Protein AF-A0AAD9F139-F1 (afdb_monomer)

Sequence (70 aa):
MASGKVCFLATLCSLVILSTFIGSTQSASCCLRYTSRRLPCQRLLGYAVQTIKTSCDINAIIERRKKNQP

Nearest PDB structures (foldseek):
  1ha6-assembly1_A  TM=6.336E-01  e=4.514E-02  Mus musculus
  4r9w-assembly1_B-2  TM=7.404E-01  e=1.340E+00  Homo sapiens
  6wzm-assembly1_E  TM=6.948E-01  e=1.340E+00  Homo sapiens
  1o7y-assembly1_A  TM=7.528E-01  e=2.012E+00  Homo sapiens
  5l7m-assembly1_A  TM=6.381E-01  e=6.821E+00  Mus musculus

Structure (mmCIF, N/CA/C/O backbone):
data_AF-A0AAD9F139-F1
#
_entry.id   AF-A0AAD9F139-F1
#
loop_
_atom_site.group_PDB
_atom_site.id
_atom_site.type_symbol
_atom_site.label_atom_id
_atom_site.label_alt_id
_atom_site.label_comp_id
_atom_site.label_asym_id
_atom_site.label_entity_id
_atom_site.label_seq_id
_atom_site.pdbx_PDB_ins_code
_atom_site.Cartn_x
_atom_site.Cartn_y
_atom_site.Cartn_z
_atom_site.occupancy
_atom_site.B_iso_or_equiv
_atom_site.auth_seq_id
_atom_site.auth_comp_id
_atom_site.auth_asym_id
_atom_site.auth_atom_id
_atom_site.pdbx_PDB_model_num
ATOM 1 N N . MET A 1 1 ? 29.708 22.958 -35.367 1.00 47.03 1 MET A N 1
ATOM 2 C CA . MET A 1 1 ? 28.672 23.013 -34.307 1.00 47.03 1 MET A CA 1
ATOM 3 C C . MET A 1 1 ? 27.600 21.938 -34.538 1.00 47.03 1 MET A C 1
ATOM 5 O O . MET A 1 1 ? 26.437 22.257 -34.723 1.00 47.03 1 MET A O 1
ATOM 9 N N . ALA A 1 2 ? 27.982 20.655 -34.558 1.00 54.88 2 ALA A N 1
ATOM 10 C CA . ALA A 1 2 ? 27.038 19.535 -34.734 1.00 54.88 2 ALA A CA 1
ATOM 11 C C . ALA A 1 2 ? 26.891 18.687 -33.455 1.00 54.88 2 ALA A C 1
ATOM 13 O O . ALA A 1 2 ? 25.825 18.141 -33.192 1.00 54.88 2 ALA A O 1
ATOM 14 N N . SER A 1 3 ? 27.934 18.659 -32.615 1.00 61.84 3 SER A N 1
ATOM 15 C CA . SER A 1 3 ? 27.994 17.860 -31.383 1.00 61.84 3 SER A CA 1
ATOM 16 C C . SER A 1 3 ? 26.988 18.313 -30.310 1.00 61.84 3 SER A C 1
ATOM 18 O O . SER A 1 3 ? 26.309 17.491 -29.704 1.00 61.84 3 SER A O 1
ATOM 20 N N . GLY A 1 4 ? 26.778 19.627 -30.149 1.00 70.06 4 GLY A N 1
ATOM 21 C CA . GLY A 1 4 ? 25.870 20.163 -29.124 1.00 70.06 4 GLY A CA 1
ATOM 22 C C . GLY A 1 4 ? 24.409 19.735 -29.297 1.00 70.06 4 GLY A C 1
ATOM 23 O O . GLY A 1 4 ? 23.729 19.477 -28.311 1.00 70.06 4 GLY A O 1
ATOM 24 N N . LYS A 1 5 ? 23.939 19.587 -30.544 1.00 71.62 5 LYS A N 1
ATOM 25 C CA . LYS A 1 5 ? 22.550 19.194 -30.836 1.00 71.62 5 LYS A CA 1
ATOM 26 C C . LYS A 1 5 ? 22.308 17.706 -30.576 1.00 71.62 5 LYS A C 1
ATOM 28 O O . LYS A 1 5 ? 21.228 17.340 -30.127 1.00 71.62 5 LYS A O 1
ATOM 33 N N . VAL A 1 6 ? 23.330 16.877 -30.798 1.00 77.50 6 VAL A N 1
ATOM 34 C CA . VAL A 1 6 ? 23.308 15.438 -30.491 1.00 77.50 6 VAL A CA 1
ATOM 35 C C . VAL A 1 6 ? 23.341 15.213 -28.979 1.00 77.50 6 VAL A C 1
ATOM 37 O O . VAL A 1 6 ? 22.525 14.453 -28.466 1.00 77.50 6 VAL A O 1
ATOM 40 N N . CYS A 1 7 ? 24.199 15.936 -28.250 1.00 78.50 7 CYS A N 1
ATOM 41 C CA . CYS A 1 7 ? 24.230 15.876 -26.787 1.00 78.50 7 CYS A CA 1
ATOM 42 C C . CYS A 1 7 ? 22.902 16.320 -26.163 1.00 78.50 7 CYS A C 1
ATOM 44 O O . CYS A 1 7 ? 22.420 15.673 -25.239 1.00 78.50 7 CYS A O 1
ATOM 46 N N . PHE A 1 8 ? 22.287 17.385 -26.688 1.00 82.88 8 PHE A N 1
ATOM 47 C CA . PHE A 1 8 ? 21.004 17.884 -26.188 1.00 82.88 8 PHE A CA 1
ATOM 48 C C . PHE A 1 8 ? 19.852 16.900 -26.438 1.00 82.88 8 PHE A C 1
ATOM 50 O O . PHE A 1 8 ? 18.981 16.728 -25.590 1.00 82.88 8 PHE A O 1
ATOM 57 N N . LEU A 1 9 ? 19.853 16.215 -27.587 1.00 85.69 9 LEU A N 1
ATOM 58 C CA . LEU A 1 9 ? 18.886 15.148 -27.848 1.00 85.69 9 LEU A CA 1
ATOM 59 C C . LEU A 1 9 ? 19.082 13.971 -26.884 1.00 85.69 9 LEU A C 1
ATOM 61 O O . LEU A 1 9 ? 18.111 13.468 -26.326 1.00 85.69 9 LEU A O 1
ATOM 65 N N . ALA A 1 10 ? 20.330 13.553 -26.660 1.00 85.44 10 ALA A N 1
ATOM 66 C CA . ALA A 1 10 ? 20.649 12.431 -25.782 1.00 85.44 10 ALA A CA 1
ATOM 67 C C . ALA A 1 10 ? 20.249 12.697 -24.321 1.00 85.44 10 ALA A C 1
ATOM 69 O O . ALA A 1 10 ? 19.699 11.812 -23.657 1.00 85.44 10 ALA A O 1
ATOM 70 N N . THR A 1 11 ? 20.468 13.917 -23.820 1.00 86.31 11 THR A N 1
ATOM 71 C CA . THR A 1 11 ? 20.043 14.306 -22.469 1.00 86.31 1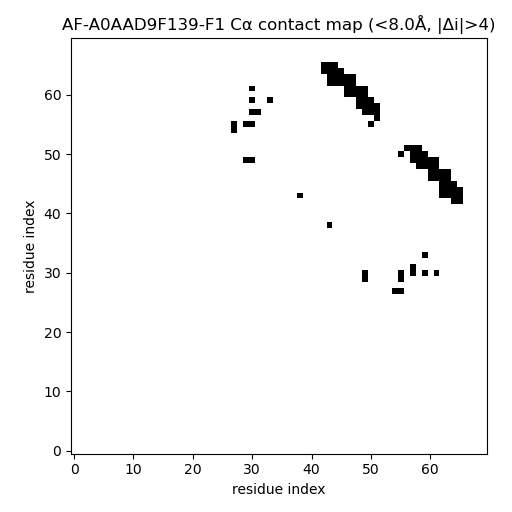1 THR A CA 1
ATOM 72 C C . THR A 1 11 ? 18.525 14.363 -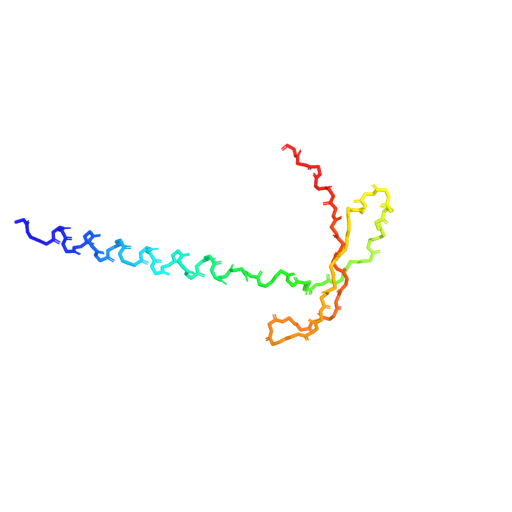22.350 1.00 86.31 11 THR A C 1
ATOM 74 O O . THR A 1 11 ? 17.987 13.821 -21.388 1.00 86.31 11 THR A O 1
ATOM 77 N N . LEU A 1 12 ? 17.821 14.933 -23.335 1.00 87.25 12 LEU A N 1
ATOM 78 C CA . LEU A 1 12 ? 16.355 14.945 -23.360 1.00 87.25 12 LEU A CA 1
ATOM 79 C C . LEU A 1 12 ? 15.774 13.527 -23.378 1.00 87.25 12 LEU A C 1
ATOM 81 O O . LEU A 1 12 ? 14.896 13.223 -22.574 1.00 87.25 12 LEU A O 1
ATOM 85 N N . CYS A 1 13 ? 16.290 12.637 -24.231 1.00 86.75 13 CYS A N 1
ATOM 86 C CA . CYS A 1 13 ? 15.861 11.238 -24.270 1.00 86.75 13 CYS A CA 1
ATOM 87 C C . CYS A 1 13 ? 16.079 10.541 -22.922 1.00 86.75 13 CYS A C 1
ATOM 89 O O . CYS A 1 13 ? 15.171 9.885 -22.415 1.00 86.75 13 CYS A O 1
ATOM 91 N N . SER A 1 14 ? 17.247 10.735 -22.306 1.00 86.25 14 SER A N 1
ATOM 92 C CA . SER A 1 14 ? 17.555 10.173 -20.985 1.00 86.25 14 SER A CA 1
ATOM 93 C C . SER A 1 14 ? 16.594 10.688 -19.908 1.00 86.25 14 SER A C 1
ATOM 95 O O . SER A 1 14 ? 16.120 9.915 -19.078 1.00 86.25 14 SER A O 1
ATOM 97 N N . LEU A 1 15 ? 16.250 11.980 -19.944 1.00 85.88 15 LEU A N 1
ATOM 98 C CA . LEU A 1 15 ? 15.325 12.603 -18.997 1.00 85.88 15 LEU A CA 1
ATOM 99 C C . LEU A 1 15 ? 13.886 12.083 -19.162 1.00 85.88 15 LEU A C 1
ATOM 101 O O . LEU A 1 15 ? 13.185 11.865 -18.173 1.00 85.88 15 LEU A O 1
ATOM 105 N N . VAL A 1 16 ? 13.443 11.855 -20.402 1.00 85.50 16 VAL A N 1
ATOM 106 C CA . VAL A 1 16 ? 12.122 11.276 -20.710 1.00 85.50 16 VAL A CA 1
ATOM 107 C C . VAL A 1 16 ? 12.036 9.828 -20.217 1.00 85.50 16 VAL A C 1
ATOM 109 O O . VAL A 1 16 ? 11.055 9.436 -19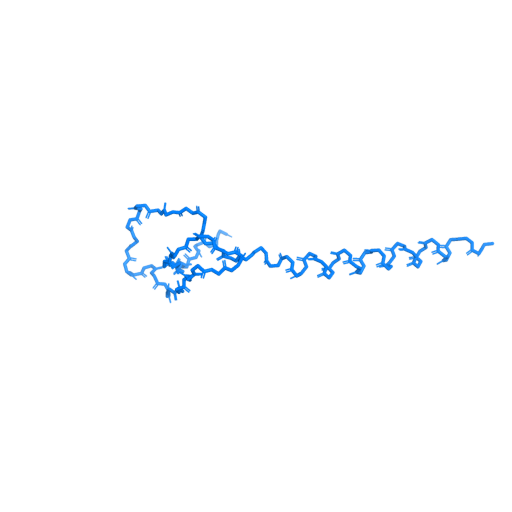.586 1.00 85.50 16 VAL A O 1
ATOM 112 N N . ILE A 1 17 ? 13.087 9.033 -20.425 1.00 83.62 17 ILE A N 1
ATOM 113 C CA . ILE A 1 17 ? 13.148 7.659 -19.910 1.00 83.62 17 ILE A CA 1
ATOM 114 C C . ILE A 1 17 ? 13.133 7.673 -18.374 1.00 83.62 17 ILE A C 1
ATOM 116 O O . ILE A 1 17 ? 12.360 6.954 -17.750 1.00 83.62 17 ILE A O 1
ATOM 120 N N . LEU A 1 18 ? 13.913 8.547 -17.738 1.00 80.94 18 LEU A N 1
ATOM 121 C CA . LEU A 1 18 ? 13.951 8.626 -16.280 1.00 80.94 18 LEU A CA 1
ATOM 122 C C . LEU A 1 18 ? 12.612 9.092 -15.678 1.00 80.94 18 LEU A C 1
ATOM 124 O O . LEU A 1 18 ? 12.156 8.533 -14.686 1.00 80.94 18 LEU A O 1
ATOM 128 N N . SER A 1 19 ? 11.947 10.077 -16.286 1.00 76.81 19 SER A N 1
ATOM 129 C CA . SER A 1 19 ? 10.649 10.583 -15.810 1.00 76.81 19 SER A CA 1
ATOM 130 C C . SER A 1 19 ? 9.512 9.573 -15.980 1.00 76.81 19 SER A C 1
ATOM 132 O O . SER A 1 19 ? 8.664 9.463 -15.094 1.00 76.81 19 SER A O 1
ATOM 134 N N . THR A 1 20 ? 9.514 8.781 -17.056 1.00 70.12 20 THR A N 1
ATOM 135 C CA . THR A 1 20 ? 8.549 7.679 -17.230 1.00 70.12 20 THR A CA 1
ATOM 136 C C . THR A 1 20 ? 8.758 6.562 -16.208 1.00 70.12 20 THR A C 1
ATOM 138 O O . THR A 1 20 ? 7.778 6.024 -15.686 1.00 70.12 20 THR A O 1
ATOM 141 N N . PHE A 1 21 ? 10.008 6.271 -15.838 1.00 63.69 21 PHE A N 1
ATOM 142 C CA . PHE A 1 21 ? 10.312 5.357 -14.737 1.00 63.69 21 PHE A CA 1
ATOM 143 C C . PHE A 1 21 ? 9.879 5.919 -13.381 1.00 63.69 21 PHE A C 1
ATOM 145 O O . PHE A 1 21 ? 9.239 5.192 -12.634 1.00 63.69 21 PHE A O 1
ATOM 152 N N . ILE A 1 22 ? 10.139 7.199 -13.085 1.00 62.34 22 ILE A N 1
ATOM 153 C CA . ILE A 1 22 ? 9.750 7.842 -11.813 1.00 62.34 22 ILE A CA 1
ATOM 154 C C . ILE A 1 22 ? 8.223 7.923 -11.654 1.00 62.34 22 ILE A C 1
ATOM 156 O O . ILE A 1 22 ? 7.701 7.720 -10.562 1.00 62.34 22 ILE A O 1
ATOM 160 N N . GLY A 1 23 ? 7.490 8.198 -12.737 1.00 54.12 23 GLY A N 1
ATOM 161 C CA . GLY A 1 23 ? 6.024 8.187 -12.719 1.00 54.12 23 GLY A CA 1
ATOM 162 C C . GLY A 1 23 ? 5.435 6.782 -12.548 1.00 54.12 23 GLY A C 1
ATOM 163 O O . GLY A 1 23 ? 4.353 6.634 -11.982 1.00 54.12 23 GLY A O 1
ATOM 164 N N . SER A 1 24 ? 6.164 5.757 -13.004 1.00 49.88 24 SER A N 1
ATOM 165 C CA . SER A 1 24 ? 5.779 4.343 -12.896 1.00 49.88 24 SER A CA 1
ATOM 166 C C . SER A 1 24 ? 6.225 3.700 -11.583 1.00 49.88 24 SER A C 1
ATOM 168 O O . SER A 1 24 ? 5.564 2.777 -11.111 1.00 49.88 24 SER A O 1
ATOM 170 N N . THR A 1 25 ? 7.245 4.241 -10.907 1.00 50.19 25 THR A N 1
ATOM 171 C CA . THR A 1 25 ? 7.391 4.136 -9.451 1.00 50.19 25 THR A CA 1
ATOM 172 C C . THR A 1 25 ? 6.366 5.043 -8.779 1.00 50.19 25 THR A C 1
ATOM 174 O O . THR A 1 25 ? 6.652 5.855 -7.901 1.00 50.19 25 THR A O 1
ATOM 177 N N . GLN A 1 26 ? 5.094 4.779 -9.073 1.00 48.72 26 GLN A N 1
ATOM 178 C CA . GLN A 1 26 ? 4.130 4.710 -7.998 1.00 48.72 26 GLN A CA 1
ATOM 179 C C . GLN A 1 26 ? 4.677 3.619 -7.083 1.00 48.72 26 GLN A C 1
ATOM 181 O O . GLN A 1 26 ? 4.354 2.450 -7.277 1.00 48.72 26 GLN A O 1
ATOM 186 N N . SER A 1 27 ? 5.598 3.980 -6.169 1.00 49.59 27 SER A N 1
ATOM 187 C CA . SER A 1 27 ? 5.944 3.160 -5.014 1.00 49.59 27 SER A CA 1
ATOM 188 C C . SER A 1 27 ? 4.612 2.620 -4.574 1.00 49.59 27 SER A C 1
ATOM 190 O O . SER A 1 27 ? 3.753 3.431 -4.205 1.00 49.59 27 SER A O 1
ATOM 192 N N . ALA A 1 28 ? 4.380 1.321 -4.805 1.00 54.00 28 ALA A N 1
ATOM 193 C CA . ALA A 1 28 ? 3.082 0.730 -4.556 1.00 54.00 28 ALA A CA 1
ATOM 194 C C . ALA A 1 28 ? 2.711 1.246 -3.173 1.00 54.00 28 ALA A C 1
ATOM 196 O O . ALA A 1 28 ? 3.568 1.213 -2.285 1.00 54.00 28 ALA A O 1
ATOM 197 N N . SER A 1 29 ? 1.565 1.930 -3.051 1.00 70.00 29 SER A N 1
ATOM 198 C CA . SER A 1 29 ? 1.214 2.683 -1.843 1.00 70.00 29 SER A CA 1
ATOM 199 C C . SER A 1 29 ? 0.850 1.680 -0.747 1.00 70.00 29 SER A C 1
ATOM 201 O O . SER A 1 29 ? -0.286 1.606 -0.282 1.00 70.00 29 SER A O 1
ATOM 203 N N . CYS A 1 30 ? 1.798 0.805 -0.446 1.00 80.19 30 CYS A N 1
ATOM 204 C CA . CYS A 1 30 ? 1.682 -0.351 0.380 1.00 80.19 30 CYS A CA 1
ATOM 205 C C . CYS A 1 30 ? 1.834 0.135 1.809 1.00 80.19 30 CYS A C 1
ATOM 207 O O . CYS A 1 30 ? 2.701 0.956 2.128 1.00 80.19 30 CYS A O 1
ATOM 209 N N . CYS A 1 31 ? 1.023 -0.418 2.699 1.00 84.56 31 CYS A N 1
ATOM 210 C CA . CYS A 1 31 ? 1.392 -0.402 4.093 1.00 84.56 31 CYS A CA 1
ATOM 211 C C . CYS A 1 31 ? 2.656 -1.253 4.245 1.00 84.56 31 CYS A C 1
ATOM 213 O O . CYS A 1 31 ? 2.707 -2.375 3.745 1.00 84.56 31 CYS A O 1
ATOM 215 N N . LEU A 1 32 ? 3.667 -0.712 4.919 1.00 85.38 32 LEU A N 1
ATOM 216 C CA . LEU A 1 32 ? 4.874 -1.453 5.299 1.00 85.38 32 LEU A CA 1
ATOM 217 C C . LEU A 1 32 ? 4.879 -1.786 6.797 1.00 85.38 32 LEU A C 1
ATOM 219 O O . LEU A 1 32 ? 5.699 -2.571 7.261 1.00 85.38 32 LEU A O 1
ATOM 223 N 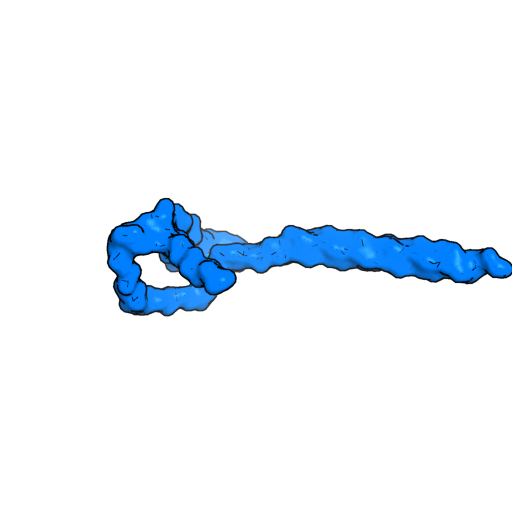N . ARG A 1 33 ? 3.987 -1.160 7.579 1.00 85.38 33 ARG A N 1
ATOM 224 C CA . ARG A 1 33 ? 3.935 -1.311 9.033 1.00 85.38 33 ARG A CA 1
ATOM 225 C C . ARG A 1 33 ? 2.569 -0.931 9.594 1.00 85.38 33 ARG A C 1
ATOM 227 O O . ARG A 1 33 ? 2.056 0.149 9.313 1.00 85.38 33 ARG A O 1
ATOM 234 N N . TYR A 1 34 ? 2.038 -1.767 10.480 1.00 88.56 34 TYR A N 1
ATOM 235 C CA . TYR A 1 34 ? 0.827 -1.449 11.233 1.00 88.56 34 TYR A CA 1
ATOM 236 C C . TYR A 1 34 ? 1.066 -0.342 12.264 1.00 88.56 34 TYR A C 1
ATOM 238 O O . TYR A 1 34 ? 2.132 -0.243 12.876 1.00 88.56 34 TYR A O 1
ATOM 246 N N . THR A 1 35 ? 0.037 0.468 12.503 1.00 86.50 35 THR A N 1
ATOM 247 C CA . THR A 1 35 ? 0.014 1.424 13.609 1.00 86.50 35 THR A CA 1
ATOM 248 C C . THR A 1 35 ? -1.051 1.016 14.616 1.00 86.50 35 THR A C 1
ATOM 250 O O . THR A 1 35 ? -2.189 0.756 14.248 1.00 86.50 35 THR A O 1
ATOM 253 N N . SER A 1 36 ? -0.697 0.989 15.900 1.00 87.00 36 SER A N 1
ATOM 254 C CA . SER A 1 36 ? -1.663 0.740 16.981 1.00 87.00 36 SER A CA 1
ATOM 255 C C . SER A 1 36 ? -2.440 1.999 17.378 1.00 87.00 36 SER A C 1
ATOM 257 O O . SER A 1 36 ? -3.268 1.961 18.288 1.00 87.00 36 SER A O 1
ATOM 259 N N . ARG A 1 37 ? -2.152 3.150 16.750 1.00 86.00 37 ARG A N 1
ATOM 260 C CA . ARG A 1 37 ? -2.846 4.404 17.052 1.00 86.00 37 ARG A CA 1
ATOM 261 C C . ARG A 1 37 ? -4.289 4.297 16.583 1.00 86.00 37 ARG A C 1
ATOM 263 O O . ARG A 1 37 ? -4.538 4.194 15.389 1.00 86.00 37 ARG A O 1
ATOM 270 N N . ARG A 1 38 ? -5.228 4.405 17.519 1.00 83.25 38 ARG A N 1
ATOM 271 C CA . ARG A 1 38 ? -6.650 4.503 17.189 1.00 83.25 38 ARG A CA 1
ATOM 272 C C . ARG A 1 38 ? -6.932 5.850 16.537 1.00 83.25 38 ARG A C 1
ATOM 274 O O . ARG A 1 38 ? -6.557 6.898 17.070 1.00 83.25 38 ARG A O 1
ATOM 281 N N . LEU A 1 39 ? -7.591 5.820 15.388 1.00 83.69 39 LEU A N 1
ATOM 282 C CA . LEU A 1 39 ? -8.096 7.017 14.743 1.00 83.69 39 LEU A CA 1
ATOM 283 C C . LEU A 1 39 ? -9.529 7.295 15.209 1.00 83.69 39 LEU A C 1
ATOM 285 O O . LEU A 1 39 ? -10.360 6.391 15.186 1.00 83.69 39 LEU A O 1
ATOM 289 N N . PRO A 1 40 ? -9.858 8.536 15.605 1.00 87.62 40 PRO A N 1
ATOM 290 C CA . PRO A 1 40 ? -11.247 8.906 15.836 1.00 87.62 40 PRO A CA 1
ATOM 291 C C . PRO A 1 40 ? -12.014 8.883 14.507 1.00 87.62 40 PRO A C 1
ATOM 293 O O . PRO A 1 40 ? -11.560 9.481 13.528 1.00 87.62 40 PRO A O 1
ATOM 296 N N . CYS A 1 41 ? -13.194 8.250 14.487 1.00 85.62 41 CYS A N 1
ATOM 297 C CA . CYS A 1 41 ? -14.013 8.071 13.278 1.00 85.62 41 CYS A CA 1
ATOM 298 C C . CYS A 1 41 ? -14.320 9.392 12.554 1.00 85.62 41 CYS A C 1
ATOM 300 O O . CYS A 1 41 ? -14.362 9.436 11.333 1.00 85.62 41 CYS A O 1
ATOM 302 N N . GLN A 1 42 ? -14.438 10.493 13.298 1.00 86.94 42 GLN A N 1
ATOM 303 C CA . GLN A 1 42 ? -14.676 11.843 12.768 1.00 86.94 42 GLN A CA 1
ATOM 304 C C . GLN A 1 42 ? -13.564 12.344 11.827 1.00 86.94 42 GLN A C 1
ATOM 306 O O . GLN A 1 42 ? -13.787 13.255 11.036 1.00 86.94 42 GLN A O 1
ATOM 311 N N . ARG A 1 43 ? -12.345 11.792 11.927 1.00 83.81 43 ARG A N 1
ATOM 312 C CA . ARG A 1 43 ? -11.194 12.160 11.081 1.00 83.81 43 ARG A CA 1
ATOM 313 C C . ARG A 1 43 ? -10.959 11.181 9.928 1.00 83.81 43 ARG A C 1
ATOM 315 O O . ARG A 1 43 ? -10.026 11.394 9.148 1.00 83.81 43 ARG A O 1
ATOM 322 N N . LEU A 1 44 ? -11.755 10.115 9.842 1.00 87.00 44 LEU A N 1
ATOM 323 C CA . LEU A 1 44 ? -11.648 9.091 8.812 1.00 87.00 44 LEU A CA 1
ATOM 324 C C . LEU A 1 44 ? -12.441 9.541 7.581 1.00 87.00 44 LEU A C 1
ATOM 326 O O . LEU A 1 44 ? -13.658 9.661 7.626 1.00 87.00 44 LEU A O 1
ATOM 330 N N . LEU A 1 45 ? -11.743 9.810 6.478 1.00 88.38 45 LEU A N 1
ATOM 331 C CA . LEU A 1 45 ? -12.381 10.157 5.202 1.00 88.38 45 LEU A CA 1
ATOM 332 C C . LEU A 1 45 ? -12.773 8.918 4.393 1.00 88.38 45 LEU A C 1
ATOM 334 O O . LEU A 1 45 ? -13.533 9.007 3.436 1.00 88.38 45 LEU A O 1
ATOM 338 N N . GLY A 1 46 ? -12.208 7.770 4.746 1.00 87.06 46 GLY A N 1
ATOM 339 C CA . GLY A 1 46 ? -12.420 6.507 4.065 1.00 87.06 46 GLY A CA 1
ATOM 340 C C . GLY A 1 46 ? -11.278 5.550 4.352 1.00 87.06 46 GLY A C 1
ATOM 341 O O . GLY A 1 46 ? -10.322 5.880 5.061 1.00 87.06 46 GLY A O 1
ATOM 342 N N . TYR A 1 47 ? -11.369 4.365 3.771 1.00 87.62 47 TYR A N 1
ATOM 343 C CA . TYR A 1 47 ? -10.351 3.335 3.889 1.00 87.62 47 TYR A CA 1
ATOM 344 C C . TYR A 1 47 ? -10.108 2.676 2.532 1.00 87.62 47 TYR A C 1
ATOM 346 O O . TYR A 1 47 ? -10.951 2.726 1.638 1.00 87.62 47 TYR A O 1
ATOM 354 N N . ALA A 1 48 ? -8.938 2.072 2.378 1.00 86.56 48 ALA A N 1
ATOM 355 C CA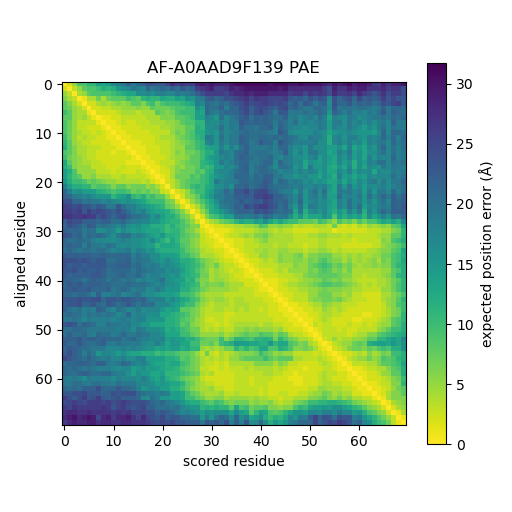 . ALA A 1 48 ? -8.615 1.200 1.262 1.00 86.56 48 ALA A CA 1
ATOM 356 C C . ALA A 1 48 ? -8.138 -0.143 1.809 1.00 86.56 48 ALA A C 1
ATOM 358 O O . ALA A 1 48 ? -7.388 -0.189 2.784 1.00 86.56 48 ALA A O 1
ATOM 359 N N . VAL A 1 49 ? -8.571 -1.230 1.182 1.00 87.94 49 VAL A N 1
ATOM 360 C CA . VAL A 1 49 ? -8.107 -2.571 1.534 1.00 87.94 49 VAL A CA 1
ATOM 361 C C . VAL A 1 49 ? -6.860 -2.874 0.714 1.00 87.94 49 VAL A C 1
ATOM 363 O O . VAL A 1 49 ? -6.883 -2.825 -0.515 1.00 87.94 49 VAL A O 1
ATOM 366 N N . GLN A 1 50 ? -5.770 -3.175 1.404 1.00 84.56 50 GLN A N 1
ATOM 367 C CA . GLN A 1 50 ? -4.562 -3.734 0.829 1.00 84.56 50 GLN A CA 1
ATOM 368 C C . GLN A 1 50 ? -4.579 -5.242 1.052 1.00 84.56 50 GLN A C 1
ATOM 370 O O . GLN A 1 50 ? -4.624 -5.716 2.187 1.00 84.56 50 GLN A O 1
ATOM 375 N N . THR A 1 51 ? -4.496 -5.979 -0.046 1.00 86.88 51 THR A N 1
ATOM 376 C CA . THR A 1 51 ? -4.279 -7.425 -0.042 1.00 86.88 51 THR A CA 1
ATOM 377 C C . THR A 1 51 ? -2.836 -7.710 -0.436 1.00 86.88 51 THR A C 1
ATOM 379 O O . THR A 1 51 ? -2.255 -6.947 -1.215 1.00 86.88 51 THR A O 1
ATOM 382 N N . ILE A 1 52 ? -2.276 -8.809 0.064 1.00 84.25 52 ILE A N 1
ATOM 383 C CA . ILE A 1 52 ? -0.968 -9.306 -0.365 1.00 84.25 52 ILE A CA 1
ATOM 384 C C . ILE A 1 52 ? -0.999 -9.546 -1.882 1.00 84.25 52 ILE A C 1
ATOM 386 O O . ILE A 1 52 ? -1.863 -10.257 -2.398 1.00 84.25 52 ILE A O 1
ATOM 390 N N . LYS A 1 53 ? -0.069 -8.915 -2.599 1.00 78.19 53 LYS A N 1
ATOM 391 C CA . LYS A 1 53 ? 0.154 -9.054 -4.049 1.00 78.19 53 LYS A CA 1
ATOM 392 C C . LYS A 1 53 ? 1.657 -9.179 -4.290 1.00 78.19 53 LYS A C 1
ATOM 394 O O . LYS A 1 53 ? 2.437 -8.949 -3.377 1.00 78.19 53 LYS A O 1
ATOM 399 N N . THR A 1 54 ? 2.077 -9.461 -5.521 1.00 72.00 54 THR A N 1
ATOM 400 C CA . THR A 1 54 ? 3.503 -9.574 -5.896 1.00 72.00 54 THR A CA 1
ATOM 401 C C . THR A 1 54 ? 4.366 -8.361 -5.516 1.00 72.00 54 THR A C 1
ATOM 403 O O . THR A 1 5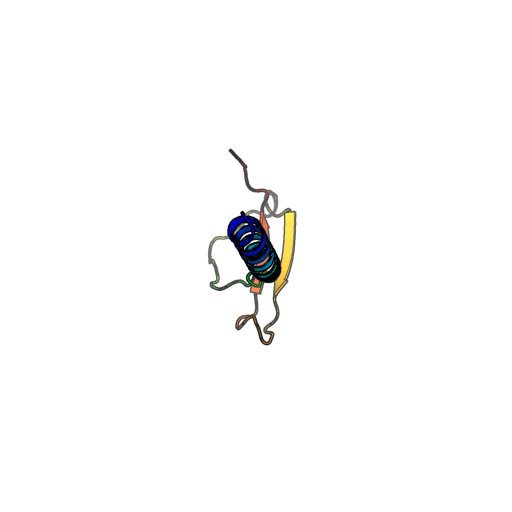4 ? 5.583 -8.483 -5.475 1.00 72.00 54 THR A O 1
ATOM 406 N N . SER A 1 55 ? 3.755 -7.202 -5.250 1.00 76.94 55 SER A N 1
ATOM 407 C CA . SER A 1 55 ? 4.417 -5.957 -4.848 1.00 76.94 55 SER A CA 1
ATOM 408 C C . SER A 1 55 ? 4.162 -5.510 -3.400 1.00 76.94 55 SER A C 1
ATOM 410 O O . SER A 1 55 ? 4.797 -4.555 -2.961 1.00 76.94 55 SER A O 1
ATOM 412 N N . CYS A 1 56 ? 3.239 -6.140 -2.663 1.00 82.25 56 CYS A N 1
ATOM 413 C CA . CYS A 1 56 ? 2.945 -5.793 -1.269 1.00 82.25 56 CYS A CA 1
ATOM 414 C C . CYS A 1 56 ? 2.866 -7.065 -0.413 1.00 82.25 56 CYS A C 1
ATOM 416 O O . CYS A 1 56 ? 1.974 -7.884 -0.627 1.00 82.25 56 CYS A O 1
ATOM 418 N N . ASP A 1 57 ? 3.712 -7.175 0.612 1.00 86.19 57 ASP A N 1
ATOM 419 C CA . ASP A 1 57 ? 3.870 -8.411 1.399 1.00 86.19 57 ASP A CA 1
ATOM 420 C C . ASP A 1 57 ? 2.968 -8.519 2.640 1.00 86.19 57 ASP A C 1
ATOM 422 O O . ASP A 1 57 ? 3.027 -9.508 3.369 1.00 86.19 57 ASP A O 1
ATOM 426 N N . ILE A 1 58 ? 2.119 -7.519 2.909 1.00 88.12 58 ILE A N 1
ATOM 427 C CA . ILE A 1 58 ? 1.207 -7.535 4.062 1.00 88.12 58 ILE A CA 1
ATOM 428 C C . ILE A 1 58 ? -0.225 -7.156 3.678 1.00 88.12 58 ILE A C 1
ATOM 430 O O . ILE A 1 58 ? -0.458 -6.307 2.816 1.00 88.12 58 ILE A O 1
ATOM 434 N N . ASN A 1 59 ? -1.194 -7.776 4.356 1.00 89.19 59 ASN A N 1
ATOM 435 C CA . ASN A 1 59 ? -2.599 -7.376 4.296 1.00 89.19 59 ASN A CA 1
ATOM 436 C C . ASN A 1 59 ? -2.825 -6.204 5.251 1.00 89.19 59 ASN A C 1
ATOM 438 O O . ASN A 1 59 ? -2.487 -6.305 6.424 1.00 89.19 59 ASN A O 1
ATOM 442 N N . ALA A 1 60 ? -3.443 -5.114 4.809 1.00 89.06 60 ALA A N 1
ATOM 443 C CA . ALA A 1 60 ? -3.718 -3.985 5.693 1.00 89.06 60 ALA A CA 1
ATOM 444 C C . ALA A 1 60 ? -4.993 -3.239 5.304 1.00 89.06 60 ALA A C 1
ATOM 446 O O . ALA A 1 60 ? -5.424 -3.252 4.155 1.00 89.06 60 ALA A O 1
ATOM 447 N N . ILE A 1 61 ? -5.569 -2.523 6.268 1.00 89.00 61 ILE A N 1
ATOM 448 C CA . ILE A 1 61 ? -6.587 -1.508 6.003 1.00 89.00 61 ILE A CA 1
ATOM 449 C C . ILE A 1 61 ? -5.898 -0.150 6.101 1.00 89.00 61 ILE A C 1
ATOM 451 O O . ILE A 1 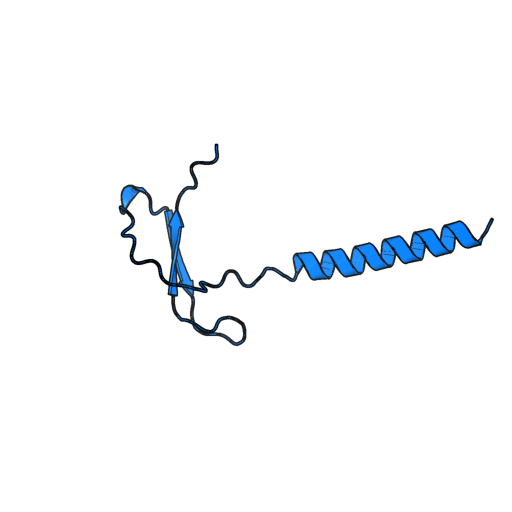61 ? -5.397 0.238 7.155 1.00 89.00 61 ILE A O 1
ATOM 455 N N . ILE A 1 62 ? -5.836 0.561 4.980 1.00 88.94 62 ILE A N 1
ATOM 456 C CA . ILE A 1 62 ? -5.200 1.870 4.880 1.00 88.94 62 ILE A CA 1
ATOM 457 C C . ILE A 1 62 ? -6.268 2.931 5.119 1.00 88.94 62 ILE A C 1
ATOM 459 O O . ILE A 1 62 ? -7.090 3.221 4.250 1.00 88.94 62 ILE A O 1
ATOM 463 N N . GLU A 1 63 ? -6.249 3.526 6.304 1.00 88.94 63 GLU A N 1
ATOM 464 C CA . GLU A 1 63 ? -7.169 4.596 6.683 1.00 88.94 63 GLU A CA 1
ATOM 465 C C . GLU A 1 63 ? -6.714 5.940 6.095 1.00 88.94 63 GLU A C 1
ATOM 467 O O . GLU A 1 63 ? -5.600 6.413 6.344 1.00 88.94 63 GLU A O 1
ATOM 472 N N . 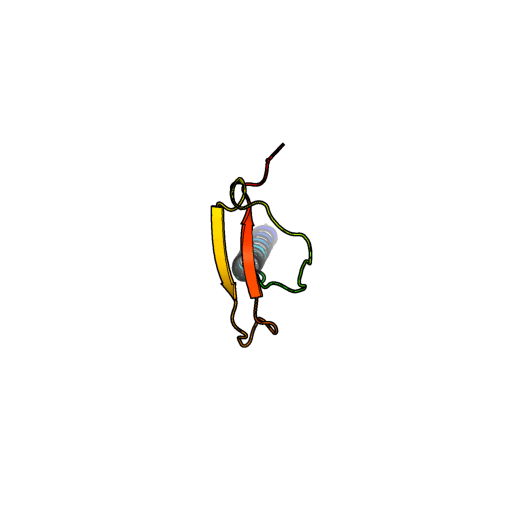ARG A 1 64 ? -7.588 6.601 5.327 1.00 85.19 64 ARG A N 1
ATOM 473 C CA . ARG A 1 64 ? -7.326 7.943 4.799 1.00 85.19 64 ARG A CA 1
ATOM 474 C C . ARG A 1 64 ? -7.786 8.987 5.803 1.00 85.19 64 ARG A C 1
ATOM 476 O O . ARG A 1 64 ? -8.973 9.113 6.100 1.00 85.19 64 ARG A O 1
ATOM 483 N N . ARG A 1 65 ? -6.837 9.788 6.279 1.00 84.75 65 ARG A N 1
ATOM 484 C CA . ARG A 1 65 ? -7.121 10.997 7.055 1.00 84.75 65 ARG A CA 1
ATOM 485 C C . ARG A 1 65 ? 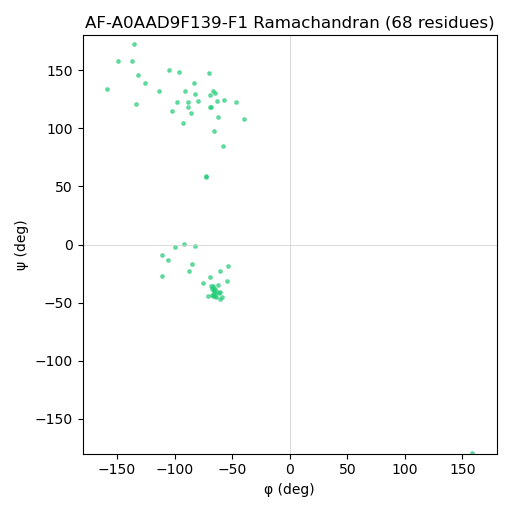-7.113 12.221 6.169 1.00 84.75 65 ARG A C 1
ATOM 487 O O . ARG A 1 65 ? -6.291 12.326 5.260 1.00 84.75 65 ARG A O 1
ATOM 494 N N . LYS A 1 66 ? -7.938 13.201 6.528 1.00 73.75 66 LYS A N 1
ATOM 495 C CA . LYS A 1 66 ? -7.708 14.577 6.097 1.00 73.75 66 LYS A CA 1
ATOM 496 C C . LYS A 1 66 ? -6.370 15.007 6.702 1.00 73.75 66 LYS A C 1
ATOM 498 O O . LYS A 1 66 ? -6.260 15.116 7.924 1.00 73.75 66 LYS A O 1
ATOM 503 N N . LYS A 1 67 ? -5.327 15.170 5.884 1.00 66.56 67 LYS A N 1
ATOM 504 C CA . LYS A 1 67 ? -4.134 15.883 6.347 1.00 66.56 67 LYS A CA 1
ATOM 505 C C . LYS A 1 67 ? -4.593 17.311 6.633 1.00 66.56 67 LYS A C 1
ATOM 507 O O . LYS A 1 67 ? -5.152 17.951 5.747 1.00 66.56 67 LYS A O 1
ATOM 512 N N . ASN A 1 68 ? -4.383 17.793 7.855 1.00 59.59 68 ASN A N 1
ATOM 513 C CA . ASN A 1 68 ? -4.264 19.233 8.040 1.00 59.59 68 ASN A CA 1
ATOM 514 C C . ASN A 1 68 ? -2.977 19.610 7.308 1.00 59.59 68 ASN A C 1
ATOM 516 O O . ASN A 1 68 ? -1.885 19.339 7.802 1.00 59.59 68 ASN A O 1
ATOM 520 N N . GLN A 1 69 ? -3.127 20.079 6.075 1.00 47.34 69 GLN A N 1
ATOM 521 C CA . GLN A 1 69 ? -2.056 20.713 5.331 1.00 47.34 69 GLN A CA 1
ATOM 522 C C . GLN A 1 69 ? -1.790 22.058 6.029 1.00 47.34 69 GLN A C 1
ATOM 524 O O . GLN A 1 69 ? -2.751 22.819 6.163 1.00 47.34 69 GLN A O 1
ATOM 529 N N . PRO A 1 70 ? -0.585 22.302 6.576 1.00 47.12 70 PRO A N 1
ATOM 530 C CA . PRO A 1 70 ? -0.187 23.648 6.968 1.00 47.12 70 PRO A CA 1
ATOM 531 C C . PRO A 1 70 ? -0.051 24.549 5.736 1.00 47.12 70 PRO A C 1
ATOM 533 O O . PRO A 1 70 ? 0.249 24.011 4.641 1.00 47.12 70 PRO A O 1
#

Foldseek 3Di:
DPVVVVVVVVVVVVVVVVVVVVVVPPVPPEDPDDDPDDDDPVQFPDWDWDDDDPRYHDTDIHTDGDPPDD

Organism: Dissostichus eleginoides (NCBI:txid100907)

InterPro domains:
  IPR001811 Chemokine interleukin-8-like domain [PF00048] (29-69)
  IPR036048 Chemokine interleukin-8-like superfamily [SSF54117] (26-68)

Radius of gyration: 20.66 Å; Cα contacts (8 Å, |Δi|>4): 49; chains: 1; bounding box: 43×33×52 Å

Mean predicted aligned error: 12.15 Å

Secondary structure (DSSP, 8-state):
--HHHHHHHHHHHHHHHHHHHHHH--------S---PPPPGGGEEEEEEE--BTTB-S-EEEEEE-----

Solvent-accessible surface area (backbone atoms only — not comparable to full-atom values): 4595 Å² total; per-residue (Å²): 140,66,64,66,63,54,52,53,50,53,51,51,52,52,50,51,56,50,50,55,49,55,67,63,55,57,65,69,91,55,73,88,70,90,74,90,73,82,73,62,71,94,52,52,77,46,71,45,83,42,65,64,46,103,86,28,94,46,71,44,78,49,72,38,60,74,74,83,76,130

pLDDT: mean 77.36, std 13.2, range [47.03, 89.19]